Protein AF-A0A2D4M2D0-F1 (afdb_monomer_lite)

Radius of gyration: 28.59 Å; chains: 1; bounding box: 59×36×78 Å

Secondary structure (DSSP, 8-state):
---TTTTTTTTS-HHHHHHHHHHHHHTTSEEEEEEE-TTS-EEEEEEE-TTHHHHHTTSS---------HHHHHHHHHHHTS--HHHHHHHHHHHHHHHHHHHHHHH--

Organism: NCBI:txid129469

Structure (mmCIF, N/CA/C/O backbone):
data_AF-A0A2D4M2D0-F1
#
_entry.id   AF-A0A2D4M2D0-F1
#
loop_
_atom_site.group_PDB
_atom_site.id
_atom_site.type_symbol
_atom_site.label_atom_id
_atom_site.label_alt_id
_atom_site.label_comp_id
_atom_site.label_asym_id
_atom_site.label_entity_id
_atom_site.label_seq_id
_atom_site.pdbx_PDB_ins_code
_atom_site.Cartn_x
_atom_site.Cartn_y
_atom_site.Cartn_z
_atom_site.occupancy
_atom_site.B_iso_or_equiv
_atom_site.auth_seq_id
_atom_site.auth_comp_id
_atom_site.auth_asym_id
_atom_site.auth_atom_id
_atom_site.pdbx_PDB_model_num
ATOM 1 N N . ILE A 1 1 ? 21.317 6.154 5.784 1.00 59.03 1 ILE 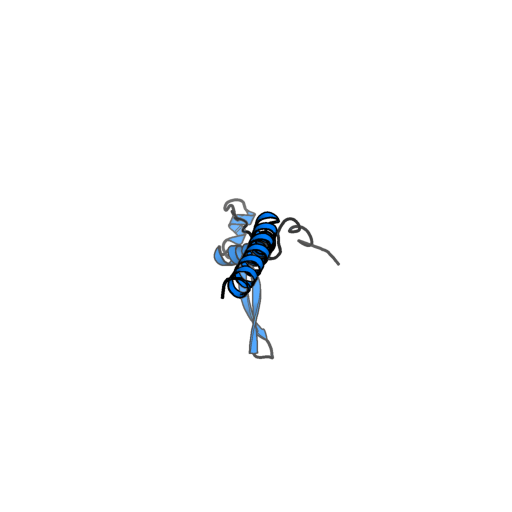A N 1
ATOM 2 C CA . ILE A 1 1 ? 21.178 7.386 4.966 1.00 59.03 1 ILE A CA 1
ATOM 3 C C . ILE A 1 1 ? 19.706 7.537 4.601 1.00 59.03 1 ILE A C 1
ATOM 5 O O . ILE A 1 1 ? 19.156 6.628 3.997 1.00 59.03 1 ILE A O 1
ATOM 9 N N . GLN A 1 2 ? 19.066 8.630 5.017 1.00 76.50 2 GLN A N 1
ATOM 10 C CA . GLN A 1 2 ? 17.669 8.940 4.694 1.00 76.50 2 GLN A CA 1
ATOM 11 C C . GLN A 1 2 ? 17.641 9.739 3.379 1.00 76.50 2 GLN A C 1
ATOM 13 O O . GLN A 1 2 ? 18.125 10.866 3.336 1.00 76.50 2 GLN A O 1
ATOM 18 N N . ARG A 1 3 ? 17.163 9.133 2.286 1.00 89.44 3 ARG A N 1
ATOM 19 C CA . ARG A 1 3 ? 17.071 9.724 0.934 1.00 89.44 3 ARG A CA 1
ATOM 20 C C . ARG A 1 3 ? 15.731 9.339 0.291 1.00 89.44 3 ARG A C 1
ATOM 22 O O . ARG A 1 3 ? 15.060 8.425 0.766 1.00 89.44 3 ARG A O 1
ATOM 29 N N . GLY A 1 4 ? 15.349 10.021 -0.790 1.00 92.12 4 GLY A N 1
ATOM 30 C CA . GLY A 1 4 ? 14.121 9.728 -1.537 1.00 92.12 4 GLY A CA 1
ATOM 31 C C . GLY A 1 4 ? 12.852 10.109 -0.769 1.00 92.12 4 GLY A C 1
ATOM 32 O O . GLY A 1 4 ? 12.726 11.237 -0.298 1.00 92.12 4 GLY A O 1
ATOM 33 N N . LEU A 1 5 ? 11.912 9.166 -0.642 1.00 92.50 5 LEU A N 1
ATOM 34 C CA . LEU A 1 5 ? 10.600 9.370 -0.005 1.00 92.50 5 LEU A CA 1
ATOM 35 C C . LEU A 1 5 ? 10.612 9.257 1.529 1.00 92.50 5 LEU A C 1
ATOM 37 O O . LEU A 1 5 ? 9.556 9.336 2.161 1.00 92.50 5 LEU A O 1
ATOM 41 N N . PHE A 1 6 ? 11.782 9.077 2.149 1.00 94.19 6 PHE A N 1
ATOM 42 C CA . PHE A 1 6 ? 11.886 8.955 3.601 1.00 94.19 6 PHE A CA 1
ATOM 43 C C . PHE A 1 6 ? 11.251 10.166 4.312 1.00 94.19 6 PHE A C 1
ATOM 45 O O . PHE A 1 6 ? 11.599 11.313 4.038 1.00 94.19 6 PHE A O 1
ATOM 52 N N . GLY A 1 7 ? 10.298 9.911 5.215 1.00 93.12 7 GLY A N 1
ATOM 53 C CA . GLY A 1 7 ? 9.596 10.940 5.994 1.00 93.12 7 GLY A CA 1
ATOM 54 C C . GLY A 1 7 ? 8.486 11.703 5.257 1.00 93.12 7 GLY A C 1
ATOM 55 O O . GLY A 1 7 ? 7.728 12.422 5.901 1.00 93.12 7 GLY A O 1
ATOM 56 N N . LYS A 1 8 ? 8.311 11.530 3.938 1.00 95.00 8 LYS A N 1
ATOM 57 C CA . LYS A 1 8 ? 7.267 12.249 3.176 1.00 95.00 8 LYS A CA 1
ATOM 58 C C . LYS A 1 8 ? 5.845 11.830 3.552 1.00 95.00 8 LYS A C 1
ATOM 60 O O . LYS A 1 8 ? 4.934 12.644 3.487 1.00 95.00 8 LYS A O 1
ATOM 65 N N . GLY A 1 9 ? 5.669 10.582 3.979 1.00 93.38 9 GLY A N 1
ATOM 66 C CA . GLY A 1 9 ? 4.390 10.039 4.434 1.00 93.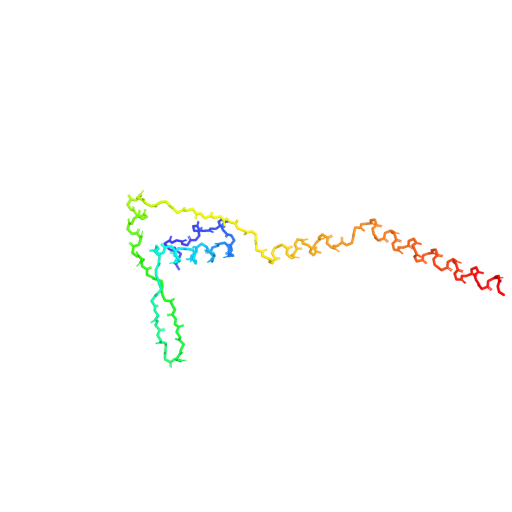38 9 GLY A CA 1
ATOM 67 C C . GLY A 1 9 ? 4.125 10.192 5.933 1.00 93.38 9 GLY A C 1
ATOM 68 O O . GLY A 1 9 ? 3.279 9.470 6.440 1.00 93.38 9 GLY A O 1
ATOM 69 N N . ALA A 1 10 ? 4.839 11.065 6.658 1.00 93.75 10 ALA A N 1
ATOM 70 C CA . ALA A 1 10 ? 4.747 11.146 8.125 1.00 93.75 10 ALA A CA 1
ATOM 71 C C . ALA A 1 10 ? 3.346 11.506 8.658 1.00 93.75 10 ALA A C 1
ATOM 73 O O . ALA A 1 10 ? 3.040 11.207 9.807 1.00 93.75 10 ALA A O 1
ATOM 74 N N . ALA A 1 11 ? 2.501 12.122 7.827 1.00 93.25 11 ALA A N 1
ATOM 75 C CA . ALA A 1 11 ? 1.106 12.400 8.159 1.00 93.25 11 ALA A CA 1
ATOM 76 C C . ALA A 1 11 ? 0.226 11.136 8.167 1.00 93.25 11 ALA A C 1
ATOM 78 O O . ALA A 1 11 ? -0.774 11.087 8.876 1.00 93.25 11 ALA A O 1
ATOM 79 N N . TYR A 1 12 ? 0.603 10.100 7.412 1.00 93.75 12 TYR A N 1
ATOM 80 C CA . TYR A 1 12 ? -0.162 8.864 7.344 1.00 93.75 12 TYR A CA 1
ATOM 81 C C . TYR A 1 12 ? 0.150 7.954 8.528 1.00 93.75 12 TYR A C 1
ATOM 83 O O . TYR A 1 12 ? 1.305 7.692 8.869 1.00 93.75 12 TYR A O 1
ATOM 91 N N . SER A 1 13 ? -0.900 7.356 9.090 1.00 93.38 13 SER A N 1
ATOM 92 C CA . SER A 1 13 ? -0.726 6.167 9.922 1.00 93.38 13 SER A CA 1
ATOM 93 C C . SER A 1 13 ? -0.118 5.027 9.096 1.00 93.38 13 SER A C 1
ATOM 95 O O . SER A 1 13 ? -0.346 4.931 7.888 1.00 93.38 13 SER A O 1
ATOM 97 N N . ARG A 1 14 ? 0.596 4.098 9.748 1.00 93.25 14 ARG A N 1
ATOM 98 C CA . ARG A 1 14 ? 1.126 2.894 9.080 1.00 93.25 14 ARG A CA 1
ATOM 99 C C . ARG A 1 14 ? 0.040 2.143 8.297 1.00 93.25 14 ARG A C 1
ATOM 101 O O . ARG A 1 14 ? 0.268 1.742 7.163 1.00 93.25 14 ARG A O 1
ATOM 108 N N . HIS A 1 15 ? -1.147 2.008 8.889 1.00 93.75 15 HIS A N 1
ATOM 109 C CA . HIS A 1 15 ? -2.306 1.363 8.263 1.00 93.75 15 HIS A CA 1
ATOM 110 C C . HIS A 1 15 ? -2.729 2.058 6.964 1.00 93.75 15 HIS A C 1
ATOM 112 O O . HIS A 1 15 ? -2.927 1.398 5.944 1.00 93.75 15 HIS A O 1
ATOM 118 N N . ASN A 1 16 ? -2.838 3.389 6.979 1.00 95.56 16 ASN A N 1
ATOM 119 C CA . ASN A 1 16 ? -3.211 4.148 5.785 1.00 95.56 16 ASN A CA 1
ATOM 120 C C . ASN A 1 16 ? -2.097 4.138 4.733 1.00 95.56 16 ASN A C 1
ATOM 122 O O . ASN A 1 16 ? -2.404 3.972 3.558 1.00 95.56 16 ASN A O 1
ATOM 126 N N . ALA A 1 17 ? -0.825 4.195 5.133 1.00 96.50 17 ALA A N 1
ATOM 127 C CA . ALA A 1 17 ? 0.295 4.045 4.206 1.00 96.50 17 ALA A CA 1
ATOM 128 C C . ALA A 1 17 ? 0.262 2.679 3.489 1.00 96.50 17 ALA A C 1
ATOM 130 O O . ALA A 1 17 ? 0.327 2.623 2.264 1.00 96.50 17 ALA A O 1
ATOM 131 N N . GLU A 1 18 ? 0.064 1.576 4.220 1.00 96.00 18 GLU A N 1
ATOM 132 C CA . GLU A 1 18 ? -0.066 0.232 3.633 1.00 96.00 18 GLU A CA 1
ATOM 133 C C . GLU A 1 18 ? -1.299 0.107 2.713 1.00 96.00 18 GLU A C 1
ATOM 135 O O . GLU A 1 18 ? -1.262 -0.593 1.700 1.00 96.00 18 GLU A O 1
ATOM 140 N N . ARG A 1 19 ? -2.422 0.761 3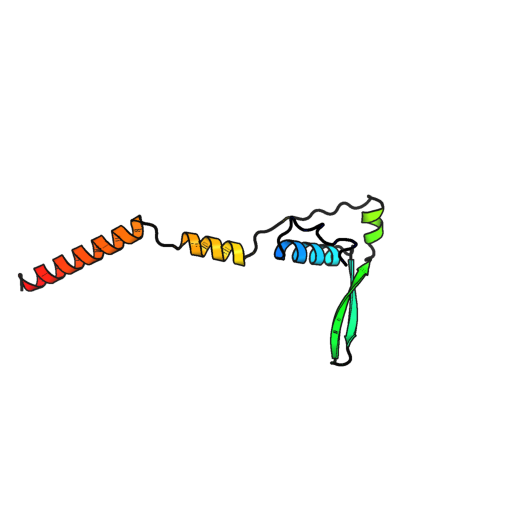.044 1.00 96.88 19 ARG A N 1
ATOM 141 C CA . ARG A 1 19 ? -3.611 0.808 2.169 1.00 96.88 19 ARG A CA 1
ATOM 142 C C . ARG A 1 19 ? -3.361 1.615 0.899 1.00 96.88 19 ARG A C 1
ATOM 144 O O . ARG A 1 19 ? -3.814 1.193 -0.161 1.00 96.88 19 ARG A O 1
ATOM 151 N N . LEU A 1 20 ? -2.643 2.731 0.999 1.00 97.31 20 LEU A N 1
ATOM 152 C CA . LEU A 1 20 ? -2.298 3.563 -0.147 1.00 97.31 20 LEU A CA 1
ATOM 153 C C . LEU A 1 20 ? -1.453 2.775 -1.153 1.00 97.31 20 LEU A C 1
ATOM 155 O O . LEU A 1 20 ? -1.827 2.703 -2.318 1.00 97.31 20 LEU A O 1
ATOM 159 N N . PHE A 1 21 ? -0.383 2.106 -0.712 1.00 97.69 21 PHE A N 1
ATOM 160 C CA . PHE A 1 21 ? 0.445 1.297 -1.618 1.00 97.69 21 PHE A CA 1
ATOM 161 C C . PHE A 1 21 ? -0.331 0.139 -2.257 1.00 97.69 21 PHE A C 1
ATOM 163 O O . PHE A 1 21 ? -0.235 -0.053 -3.466 1.00 97.69 21 PHE A O 1
ATOM 170 N N . ARG A 1 22 ? -1.179 -0.564 -1.493 1.00 97.75 22 ARG A N 1
ATOM 171 C CA . ARG A 1 22 ? -2.070 -1.595 -2.060 1.00 97.75 22 ARG A CA 1
ATOM 172 C C . ARG A 1 22 ? -3.027 -1.029 -3.106 1.00 97.75 22 ARG A C 1
ATOM 174 O O . ARG A 1 22 ? -3.233 -1.652 -4.141 1.00 97.75 22 ARG A O 1
ATOM 181 N N . LYS A 1 23 ? -3.595 0.157 -2.865 1.00 97.94 23 LYS A N 1
ATOM 182 C CA . LYS A 1 23 ? -4.448 0.833 -3.849 1.00 97.94 23 LYS A CA 1
ATOM 183 C C . LYS A 1 23 ? -3.677 1.154 -5.131 1.00 97.94 23 LYS A C 1
ATOM 185 O O . LYS A 1 23 ? -4.193 0.889 -6.208 1.00 97.94 23 LYS A O 1
ATOM 190 N N . LEU A 1 24 ? -2.452 1.669 -5.027 1.00 98.31 24 LEU A N 1
ATOM 191 C CA . LEU A 1 24 ? -1.631 1.990 -6.199 1.00 98.31 24 LEU A CA 1
ATOM 192 C C . LEU A 1 24 ? -1.324 0.755 -7.064 1.00 98.31 24 LEU A C 1
ATOM 194 O O . LEU A 1 24 ? -1.294 0.875 -8.289 1.00 98.31 24 LEU A O 1
ATOM 198 N N . VAL A 1 25 ? -1.145 -0.418 -6.445 1.00 98.31 25 VAL A N 1
ATOM 199 C CA . VAL A 1 25 ? -1.003 -1.696 -7.165 1.00 98.31 25 VAL A CA 1
ATOM 200 C C . VAL A 1 25 ? -2.315 -2.092 -7.854 1.00 98.31 25 VAL A C 1
ATOM 202 O O . VAL A 1 25 ? -2.331 -2.377 -9.049 1.00 98.31 25 VAL A O 1
ATOM 205 N N . LEU A 1 26 ? -3.444 -2.042 -7.138 1.00 97.88 26 LEU A N 1
ATOM 206 C CA . LEU A 1 26 ? -4.766 -2.365 -7.700 1.00 97.88 26 LEU A CA 1
ATOM 207 C C . LEU A 1 26 ? -5.160 -1.443 -8.864 1.00 97.88 26 LEU A C 1
ATOM 209 O O . LEU A 1 26 ? -5.766 -1.893 -9.835 1.00 97.88 26 LEU A O 1
ATOM 213 N N . ASP A 1 27 ? -4.781 -0.168 -8.794 1.00 97.94 27 ASP A N 1
ATOM 214 C CA . ASP A 1 27 ? -5.051 0.818 -9.840 1.00 97.94 27 ASP A CA 1
ATOM 215 C C . ASP A 1 27 ? -4.137 0.664 -11.069 1.00 97.94 27 ASP A C 1
ATOM 217 O O . ASP A 1 27 ? -4.351 1.364 -12.066 1.00 97.94 27 ASP A O 1
ATOM 221 N N . LYS A 1 28 ? -3.150 -0.245 -11.024 1.00 97.88 28 LYS A N 1
ATOM 222 C CA . LYS A 1 28 ? -2.106 -0.449 -12.045 1.00 97.88 28 LYS A CA 1
ATOM 223 C C . LYS A 1 28 ? -1.175 0.746 -12.241 1.00 97.88 28 LYS A C 1
ATOM 225 O O . LYS A 1 28 ? -0.625 0.955 -13.321 1.00 97.88 28 LYS A O 1
ATOM 230 N N . ILE A 1 29 ? -0.989 1.535 -11.186 1.00 98.38 29 ILE A N 1
ATOM 231 C CA . ILE A 1 29 ? 0.023 2.601 -11.128 1.00 98.38 29 ILE A CA 1
ATOM 232 C C . ILE A 1 29 ? 1.367 2.006 -10.699 1.00 98.38 29 ILE A C 1
ATOM 234 O O . ILE A 1 29 ? 2.412 2.377 -11.228 1.00 98.38 29 ILE A O 1
ATOM 238 N N . LEU A 1 30 ? 1.330 1.065 -9.760 1.00 98.44 30 LEU A N 1
ATOM 239 C CA . LEU A 1 30 ? 2.442 0.188 -9.412 1.00 98.44 30 LEU A CA 1
ATOM 240 C C . LEU A 1 30 ? 2.098 -1.236 -9.853 1.00 98.44 30 LEU A C 1
ATOM 242 O O . LEU A 1 30 ? 0.919 -1.567 -9.987 1.00 98.44 30 LEU A O 1
ATOM 246 N N . ASP A 1 31 ? 3.113 -2.063 -10.058 1.00 98.25 31 ASP A N 1
ATOM 247 C CA . ASP A 1 31 ? 2.938 -3.498 -10.284 1.00 98.25 31 ASP A CA 1
ATOM 248 C C . ASP A 1 31 ? 3.883 -4.305 -9.391 1.00 98.25 31 ASP A C 1
ATOM 250 O O . ASP A 1 31 ? 4.837 -3.764 -8.820 1.00 98.25 31 ASP A O 1
ATOM 254 N N . GLU A 1 32 ? 3.577 -5.590 -9.240 1.00 97.75 32 GLU A N 1
ATOM 255 C CA . GLU A 1 32 ? 4.316 -6.521 -8.389 1.00 97.75 32 GLU A CA 1
ATOM 256 C C . GLU A 1 32 ? 5.012 -7.581 -9.248 1.00 97.75 32 GLU A C 1
ATOM 258 O O . GLU A 1 32 ? 4.361 -8.342 -9.960 1.00 97.75 32 GLU A O 1
ATOM 263 N N . ASP A 1 33 ? 6.339 -7.643 -9.150 1.00 96.94 33 ASP A N 1
ATOM 264 C CA . ASP A 1 33 ? 7.171 -8.659 -9.793 1.00 96.94 33 ASP A CA 1
ATOM 265 C C . ASP A 1 33 ? 7.574 -9.728 -8.769 1.00 96.94 33 ASP A C 1
ATOM 267 O O . ASP A 1 33 ? 8.124 -9.417 -7.705 1.00 96.94 33 ASP A O 1
ATOM 271 N N . LEU A 1 34 ? 7.258 -10.991 -9.060 1.00 97.00 34 LEU A N 1
ATOM 272 C CA . LEU A 1 34 ? 7.430 -12.108 -8.134 1.00 97.00 34 LEU A CA 1
ATOM 273 C C . LEU A 1 34 ? 8.790 -12.776 -8.334 1.00 97.00 34 LEU A C 1
ATOM 275 O O . LEU A 1 34 ? 9.045 -13.438 -9.338 1.00 97.00 34 LEU A O 1
ATOM 279 N N . TYR A 1 35 ? 9.632 -12.685 -7.312 1.00 97.31 35 TYR A N 1
ATOM 280 C CA . TYR A 1 35 ? 10.920 -13.360 -7.247 1.00 97.31 35 TYR A CA 1
ATOM 281 C C . TYR A 1 35 ? 10.858 -14.544 -6.280 1.00 97.31 35 TYR A C 1
ATOM 283 O O . TYR A 1 35 ? 10.546 -14.377 -5.098 1.00 97.31 35 TYR A O 1
ATOM 291 N N . ILE A 1 36 ? 11.184 -15.744 -6.763 1.00 97.62 36 ILE A N 1
ATOM 292 C CA . ILE A 1 36 ? 11.291 -16.935 -5.915 1.00 97.62 36 ILE A CA 1
ATOM 293 C C . ILE A 1 36 ? 12.692 -16.989 -5.312 1.00 97.62 36 ILE A C 1
ATOM 295 O O . ILE A 1 36 ? 13.701 -17.016 -6.016 1.00 97.62 36 ILE A O 1
ATOM 299 N N . THR A 1 37 ? 12.752 -16.983 -3.986 1.00 97.19 37 THR A N 1
ATOM 300 C CA . THR A 1 37 ? 14.011 -17.072 -3.241 1.00 97.19 37 THR A CA 1
ATOM 301 C C . THR A 1 37 ? 14.541 -18.503 -3.177 1.00 97.19 37 THR A C 1
ATOM 303 O O . THR A 1 37 ? 13.822 -19.459 -3.443 1.00 97.19 37 THR A O 1
ATOM 306 N N . ALA A 1 38 ? 15.787 -18.664 -2.720 1.00 97.06 38 ALA A N 1
ATOM 307 C CA . ALA A 1 38 ? 16.395 -19.977 -2.479 1.00 97.06 38 ALA A CA 1
ATOM 308 C C . ALA A 1 38 ? 15.654 -20.843 -1.434 1.00 97.06 38 ALA A C 1
ATOM 310 O O . ALA A 1 38 ? 15.928 -22.032 -1.338 1.00 97.06 38 ALA A O 1
ATOM 311 N N . ASN A 1 39 ? 14.732 -20.253 -0.661 1.00 96.94 39 ASN A N 1
ATOM 312 C CA . ASN A 1 39 ? 13.908 -20.947 0.332 1.00 96.94 39 ASN A CA 1
ATOM 313 C C . ASN A 1 39 ? 12.488 -21.259 -0.190 1.00 96.94 39 ASN A C 1
ATOM 315 O O . ASN A 1 39 ? 11.580 -21.439 0.620 1.00 96.94 39 ASN A O 1
ATOM 319 N N . ASP A 1 40 ? 12.262 -21.221 -1.508 1.00 96.06 40 ASP A N 1
ATOM 320 C CA . ASP A 1 40 ? 10.952 -21.408 -2.159 1.00 96.06 40 ASP A CA 1
ATOM 321 C C . ASP A 1 40 ? 9.857 -20.435 -1.680 1.00 96.06 40 ASP A C 1
ATOM 323 O O . ASP A 1 40 ? 8.657 -20.690 -1.783 1.00 96.06 40 ASP A O 1
ATOM 327 N N . GLN A 1 41 ? 10.264 -19.272 -1.166 1.00 97.56 41 GLN A N 1
ATOM 328 C CA . GLN A 1 41 ? 9.352 -18.190 -0.804 1.00 97.56 41 GLN A CA 1
ATOM 329 C C . GLN A 1 41 ? 9.285 -17.168 -1.933 1.00 97.56 41 GLN A C 1
ATOM 331 O O . GLN A 1 41 ? 10.325 -16.680 -2.384 1.00 97.56 41 GLN A O 1
ATOM 336 N N . ALA A 1 42 ? 8.066 -16.820 -2.345 1.00 97.19 42 ALA A N 1
ATOM 337 C CA . ALA A 1 42 ? 7.820 -15.751 -3.301 1.00 97.19 42 ALA A CA 1
ATOM 338 C C . ALA A 1 42 ? 7.879 -14.381 -2.609 1.00 97.19 42 ALA A C 1
ATOM 340 O O . ALA A 1 42 ? 7.189 -14.143 -1.615 1.00 97.19 42 ALA A O 1
ATOM 341 N N . ILE A 1 43 ? 8.694 -13.479 -3.149 1.00 97.69 43 ILE A N 1
ATOM 342 C CA . ILE A 1 43 ? 8.804 -12.083 -2.725 1.00 97.69 43 ILE A CA 1
ATOM 343 C C . ILE A 1 43 ? 8.295 -11.196 -3.857 1.00 97.69 43 ILE A C 1
ATOM 345 O O . ILE A 1 43 ? 8.771 -11.303 -4.983 1.00 97.69 43 ILE A O 1
ATOM 349 N N . ALA A 1 44 ? 7.357 -10.301 -3.544 1.00 97.44 44 ALA A N 1
ATOM 350 C CA . ALA A 1 44 ? 6.862 -9.295 -4.477 1.00 97.44 44 ALA A CA 1
ATOM 351 C C . ALA A 1 44 ? 7.715 -8.020 -4.391 1.00 97.44 44 ALA A C 1
ATOM 353 O O . ALA A 1 44 ? 7.713 -7.323 -3.370 1.00 97.44 44 ALA A O 1
ATOM 354 N N . TYR A 1 45 ? 8.443 -7.711 -5.460 1.00 97.88 45 TYR A N 1
ATOM 355 C CA . TYR A 1 45 ? 9.124 -6.433 -5.640 1.00 97.88 45 TYR A CA 1
ATOM 356 C C . TYR A 1 45 ? 8.217 -5.453 -6.380 1.00 97.88 45 TYR A C 1
ATOM 358 O O . TYR A 1 45 ? 7.483 -5.829 -7.285 1.00 97.88 45 TYR A O 1
ATOM 366 N N . ILE A 1 46 ? 8.282 -4.176 -6.007 1.00 97.69 46 ILE A N 1
ATOM 367 C CA . ILE A 1 46 ? 7.459 -3.133 -6.624 1.00 97.69 46 ILE A CA 1
ATOM 368 C C . ILE A 1 46 ? 8.144 -2.576 -7.872 1.00 97.69 46 ILE A C 1
ATOM 370 O O . ILE A 1 46 ? 9.315 -2.190 -7.823 1.00 97.69 46 ILE A O 1
ATOM 374 N N . GLN A 1 47 ? 7.382 -2.464 -8.956 1.00 97.25 47 GLN A N 1
ATOM 375 C CA . GLN A 1 47 ? 7.778 -1.833 -10.213 1.00 97.25 47 GLN A CA 1
ATOM 376 C C . GLN A 1 47 ? 6.735 -0.797 -10.664 1.00 97.25 47 GLN A C 1
ATOM 378 O O . GLN A 1 47 ? 5.675 -0.636 -10.052 1.00 97.25 47 GLN A O 1
ATOM 383 N N . LEU A 1 48 ? 7.062 -0.039 -11.713 1.00 97.81 48 LEU A N 1
ATOM 384 C CA . LEU A 1 48 ? 6.115 0.882 -12.343 1.00 97.81 48 LEU A CA 1
ATOM 385 C C . LEU A 1 48 ? 5.074 0.079 -13.125 1.00 97.81 48 LEU A C 1
ATOM 387 O O . LEU A 1 48 ? 5.445 -0.762 -13.937 1.00 97.81 48 LEU A O 1
ATOM 391 N N . GLY A 1 49 ? 3.794 0.364 -12.896 1.00 97.94 49 GLY A N 1
ATOM 392 C CA . GLY A 1 49 ? 2.702 -0.219 -13.671 1.00 97.94 49 GLY A CA 1
ATOM 393 C C . GLY A 1 49 ? 2.354 0.608 -14.908 1.00 97.94 49 GLY A C 1
ATOM 394 O O . GLY A 1 49 ? 2.803 1.747 -15.074 1.00 97.94 49 GLY A O 1
ATOM 395 N N . ASP A 1 50 ? 1.480 0.063 -15.749 1.00 97.38 50 ASP A N 1
ATOM 396 C CA . ASP A 1 50 ? 1.086 0.654 -17.035 1.00 97.38 50 ASP A CA 1
ATOM 397 C C . ASP A 1 50 ? 0.504 2.073 -16.918 1.00 97.38 50 ASP A C 1
ATOM 399 O O . ASP A 1 50 ? 0.649 2.896 -17.825 1.00 97.38 50 ASP A O 1
ATOM 403 N N . LYS A 1 51 ? -0.141 2.401 -15.790 1.00 98.00 51 LYS A N 1
ATOM 404 C CA . LYS A 1 51 ? -0.730 3.729 -15.554 1.00 98.00 51 LYS A CA 1
ATOM 405 C C . LYS A 1 51 ? 0.215 4.718 -14.875 1.00 98.00 51 LYS A C 1
ATOM 407 O O . LYS A 1 51 ? -0.172 5.871 -14.679 1.00 98.00 51 LYS A O 1
ATOM 412 N N . ALA A 1 52 ? 1.449 4.331 -14.546 1.00 98.00 52 ALA A N 1
ATOM 413 C CA . ALA A 1 52 ? 2.416 5.225 -13.907 1.00 98.00 52 ALA A CA 1
ATOM 414 C C . ALA A 1 52 ? 2.670 6.493 -14.739 1.00 98.00 52 ALA A C 1
ATOM 416 O O . ALA A 1 52 ? 2.655 7.604 -14.208 1.00 98.00 52 ALA A O 1
ATOM 417 N N . ALA A 1 53 ? 2.836 6.338 -16.056 1.00 97.81 53 ALA A N 1
ATOM 418 C CA . ALA A 1 53 ? 3.078 7.458 -16.963 1.00 97.81 53 ALA A CA 1
ATOM 419 C C . ALA A 1 53 ? 1.912 8.460 -16.983 1.00 97.81 53 ALA A C 1
ATOM 421 O O . ALA A 1 53 ? 2.146 9.666 -17.036 1.00 97.81 53 ALA A O 1
ATOM 422 N N . ALA A 1 54 ? 0.672 7.972 -16.879 1.00 97.81 54 ALA A N 1
ATOM 423 C CA . ALA A 1 54 ? -0.525 8.810 -16.841 1.00 97.81 54 ALA A CA 1
ATOM 424 C C . ALA A 1 54 ? -0.615 9.655 -15.557 1.00 97.81 54 ALA A C 1
ATOM 426 O O . ALA A 1 54 ? -1.100 10.783 -15.580 1.00 97.81 54 ALA A O 1
ATOM 427 N N . VAL A 1 55 ? -0.112 9.140 -14.432 1.00 97.69 55 VAL A N 1
ATOM 428 C CA . VAL A 1 55 ? -0.004 9.929 -13.194 1.00 97.69 55 VAL A CA 1
ATOM 429 C C . VAL A 1 55 ? 1.100 10.979 -13.327 1.00 97.69 55 VAL A C 1
ATOM 431 O O . VAL A 1 55 ? 0.893 12.143 -12.992 1.00 97.69 55 VAL A O 1
ATOM 434 N N . LEU A 1 56 ? 2.266 10.593 -13.856 1.00 97.12 56 LEU A N 1
ATOM 435 C CA . LEU A 1 56 ? 3.419 11.490 -13.994 1.00 97.12 56 LEU A CA 1
ATOM 436 C C . LEU A 1 56 ? 3.177 12.642 -14.978 1.00 97.12 56 LEU A C 1
ATOM 438 O O . LEU A 1 56 ? 3.661 13.747 -14.747 1.00 97.12 56 LEU A O 1
ATOM 442 N N . ASN A 1 57 ? 2.435 12.401 -16.061 1.00 96.94 57 ASN A N 1
ATOM 443 C CA . ASN A 1 57 ? 2.101 13.429 -17.049 1.00 96.94 57 ASN A CA 1
ATOM 444 C C . ASN A 1 57 ? 0.861 14.267 -16.666 1.00 96.94 57 ASN A C 1
ATOM 446 O O . ASN A 1 57 ? 0.493 15.175 -17.409 1.00 96.94 57 ASN A O 1
ATOM 450 N N . GLY A 1 58 ? 0.220 13.967 -15.529 1.00 96.38 58 GLY A N 1
ATOM 451 C CA . GLY A 1 58 ? -0.938 14.698 -15.012 1.00 96.38 58 GLY A CA 1
ATOM 452 C C . GLY A 1 58 ? -2.283 14.358 -15.664 1.00 96.38 58 GLY A C 1
ATOM 453 O O . GLY A 1 58 ? -3.272 15.023 -15.367 1.00 96.38 58 GLY A O 1
ATOM 454 N N . SER A 1 59 ? -2.355 13.340 -16.527 1.00 97.06 59 SER A N 1
ATOM 455 C CA . SER A 1 59 ? -3.615 12.895 -17.152 1.00 97.06 59 SER A CA 1
ATOM 456 C C . SER A 1 59 ? -4.486 12.019 -16.241 1.00 97.06 59 SER A C 1
ATOM 458 O O . SER A 1 59 ? -5.671 11.840 -16.520 1.00 97.06 59 SER A O 1
ATOM 460 N N . LEU A 1 60 ? -3.925 11.490 -15.149 1.00 97.31 60 LEU A N 1
ATOM 461 C CA . LEU A 1 60 ? -4.624 10.668 -14.163 1.00 97.31 60 LEU A CA 1
ATOM 462 C C . LEU A 1 60 ? -4.409 11.211 -12.744 1.00 97.31 60 LEU A C 1
ATOM 464 O O . LEU A 1 60 ? -3.283 11.250 -12.248 1.00 97.31 60 LEU A O 1
ATOM 468 N N . GLN A 1 61 ? -5.503 11.569 -12.066 1.00 96.81 61 GLN A N 1
ATOM 469 C CA . GLN A 1 61 ? -5.499 11.956 -10.654 1.00 96.81 61 GLN A CA 1
ATOM 470 C C . GLN A 1 61 ? -5.793 10.747 -9.758 1.00 96.81 61 GLN A C 1
ATOM 472 O O . GLN A 1 61 ? -6.682 9.947 -10.048 1.00 96.81 61 GLN A O 1
ATOM 477 N N . VAL A 1 62 ? -5.061 10.630 -8.648 1.00 96.56 62 VAL A N 1
ATOM 478 C CA . VAL A 1 62 ? -5.240 9.557 -7.661 1.00 96.56 62 VAL A CA 1
ATOM 479 C C . VAL A 1 62 ? -5.917 10.119 -6.420 1.00 96.56 62 VAL A C 1
ATOM 481 O O . VAL A 1 62 ? -5.388 11.020 -5.773 1.00 96.56 62 VAL A O 1
ATOM 484 N N . GLU A 1 63 ? -7.067 9.557 -6.066 1.00 96.56 63 GLU A N 1
ATOM 485 C CA . GLU A 1 63 ? -7.774 9.86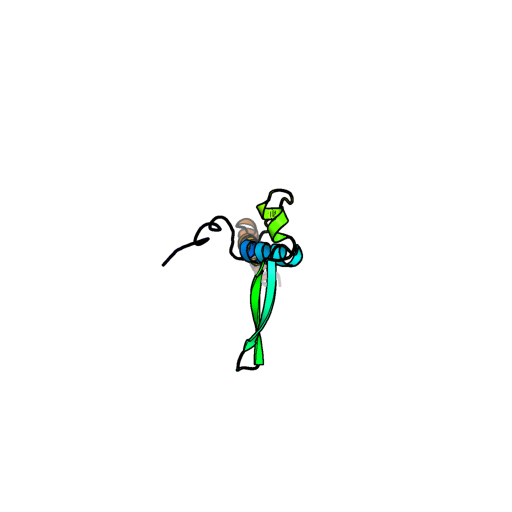4 -4.825 1.00 96.56 63 GLU A CA 1
ATOM 486 C C . GLU A 1 63 ? -7.565 8.744 -3.798 1.00 96.56 63 GLU A C 1
ATOM 488 O O . GLU A 1 63 ? -7.560 7.560 -4.144 1.00 96.56 63 GLU A O 1
ATOM 493 N N . PHE A 1 64 ? -7.400 9.099 -2.523 1.00 96.56 64 PHE A N 1
ATOM 494 C CA . PHE A 1 64 ? -7.242 8.135 -1.438 1.00 96.56 64 PHE A CA 1
ATOM 495 C C . PHE A 1 64 ? -8.026 8.566 -0.199 1.00 96.56 64 PHE A C 1
ATOM 497 O O . PHE A 1 64 ? -7.775 9.625 0.369 1.00 96.56 64 PHE A O 1
ATOM 504 N N . CYS A 1 65 ? -8.947 7.711 0.250 1.00 94.19 65 CYS A N 1
ATOM 505 C CA . CYS A 1 65 ? -9.712 7.937 1.472 1.00 94.19 65 CYS A CA 1
ATOM 506 C C . CYS A 1 65 ? -9.045 7.239 2.665 1.00 94.19 65 CYS A C 1
ATOM 508 O O . CYS A 1 65 ? -8.946 6.000 2.730 1.00 94.19 65 CYS A O 1
ATOM 510 N N . GLU A 1 66 ? -8.619 8.040 3.637 1.00 92.44 66 GLU A N 1
ATOM 511 C CA . GLU A 1 66 ? -8.105 7.541 4.906 1.00 92.44 66 GLU A CA 1
ATOM 512 C C . GLU A 1 66 ? -9.195 6.845 5.720 1.00 92.44 66 GLU A C 1
ATOM 514 O O . GLU A 1 66 ? -10.365 7.215 5.699 1.00 92.44 66 GLU A O 1
ATOM 519 N N . THR A 1 67 ? -8.796 5.806 6.446 1.00 89.94 67 THR A N 1
ATOM 520 C CA . THR A 1 67 ? -9.683 5.090 7.366 1.00 89.94 67 THR A CA 1
ATOM 521 C C . THR A 1 67 ? -9.014 4.985 8.716 1.00 89.94 67 THR A C 1
ATOM 523 O O . THR A 1 67 ? -7.795 4.805 8.792 1.00 89.94 67 THR A O 1
ATOM 526 N N . GLU A 1 68 ? -9.803 4.982 9.780 1.00 83.75 68 GLU A N 1
ATOM 527 C CA . GLU A 1 68 ? -9.293 4.551 11.072 1.00 83.75 68 GLU A CA 1
ATOM 528 C C . GLU A 1 68 ? -8.951 3.058 11.044 1.00 83.75 68 GLU A C 1
ATOM 530 O O . GLU A 1 68 ? -9.623 2.246 10.401 1.00 83.75 68 GLU A O 1
ATOM 535 N N . SER A 1 69 ? -7.881 2.673 11.739 1.00 74.94 69 SER A N 1
ATOM 536 C CA . SER A 1 69 ? -7.552 1.260 11.883 1.00 74.94 69 SER A CA 1
ATOM 537 C C . SER A 1 69 ? -8.546 0.589 12.834 1.00 74.94 69 SER A C 1
ATOM 539 O O . SER A 1 69 ? -8.939 1.152 13.857 1.00 74.94 69 SER A O 1
ATOM 541 N N . ALA A 1 70 ? -8.906 -0.667 12.555 1.00 71.00 70 ALA A N 1
ATOM 542 C CA . ALA A 1 70 ? -9.753 -1.456 13.453 1.00 71.00 70 ALA A CA 1
ATOM 543 C C . ALA A 1 70 ? -9.163 -1.556 14.874 1.00 71.00 70 ALA A C 1
ATOM 545 O O . ALA A 1 70 ? -9.897 -1.637 15.855 1.00 71.00 70 ALA A O 1
ATOM 546 N N . SER A 1 71 ? -7.834 -1.511 14.995 1.00 67.31 71 SER A N 1
ATOM 547 C CA . SER A 1 71 ? -7.116 -1.463 16.268 1.00 67.31 71 SER A CA 1
ATOM 548 C C . SER A 1 71 ? -7.306 -0.140 17.015 1.00 67.31 71 SER A C 1
ATOM 550 O O . SER A 1 71 ? -7.491 -0.181 18.231 1.00 67.31 71 SER A O 1
ATOM 552 N N . ASN A 1 72 ? -7.332 1.007 16.328 1.00 66.88 72 ASN A N 1
ATOM 553 C CA . ASN A 1 72 ? -7.672 2.294 16.944 1.00 66.88 72 ASN A CA 1
ATOM 554 C C . ASN A 1 72 ? -9.137 2.324 17.375 1.00 66.88 72 ASN A C 1
ATOM 556 O O . ASN A 1 72 ? -9.414 2.654 18.522 1.00 66.88 72 ASN A O 1
ATOM 560 N N . ILE A 1 73 ? -10.050 1.855 16.524 1.00 69.62 73 ILE A N 1
ATOM 561 C CA . ILE A 1 73 ? -11.476 1.746 16.857 1.00 69.62 73 ILE A CA 1
ATOM 562 C C . ILE A 1 73 ? -11.685 0.836 18.080 1.00 69.62 73 ILE A C 1
ATOM 564 O O . ILE A 1 73 ? -12.497 1.131 18.955 1.00 69.62 73 ILE A O 1
ATOM 568 N N . ARG A 1 74 ? -10.953 -0.283 18.170 1.00 69.69 74 ARG A N 1
ATOM 569 C CA . ARG A 1 74 ? -11.042 -1.217 19.303 1.00 69.69 74 ARG A CA 1
ATOM 570 C C . ARG A 1 74 ? -10.420 -0.642 20.575 1.00 69.69 74 ARG A C 1
ATOM 572 O O . ARG A 1 74 ? -10.962 -0.876 21.649 1.00 69.69 74 ARG A O 1
ATOM 579 N N . ARG A 1 75 ? -9.325 0.120 20.468 1.00 69.75 75 ARG A N 1
ATOM 580 C CA . ARG A 1 75 ? -8.757 0.874 21.599 1.00 69.75 75 ARG A CA 1
ATOM 581 C C . ARG A 1 75 ? -9.714 1.952 22.087 1.00 69.75 75 ARG A C 1
ATOM 583 O O . ARG A 1 75 ? -9.919 2.031 23.290 1.00 69.75 75 ARG A O 1
ATOM 590 N N . GLN A 1 76 ? -10.314 2.720 21.182 1.00 66.94 76 GLN A N 1
ATOM 591 C CA . GLN A 1 76 ? -11.289 3.748 21.532 1.00 66.94 76 GLN A CA 1
ATOM 592 C C . GLN A 1 76 ? -12.490 3.121 22.241 1.00 66.94 76 GLN A C 1
ATOM 594 O O . GLN A 1 76 ? -12.773 3.477 23.375 1.00 66.94 76 GLN A O 1
ATOM 599 N N . ARG A 1 77 ? -13.073 2.057 21.672 1.00 64.44 77 ARG A N 1
ATOM 600 C CA . ARG A 1 77 ? -14.145 1.303 22.338 1.00 64.44 77 ARG A CA 1
ATOM 601 C C . ARG A 1 77 ? -13.736 0.738 23.698 1.00 64.44 77 ARG A C 1
ATOM 603 O O . ARG A 1 77 ? -14.544 0.747 24.613 1.00 64.44 77 ARG A O 1
ATOM 610 N N . ALA A 1 78 ? -12.505 0.254 23.861 1.00 65.19 78 ALA A N 1
ATOM 611 C CA . ALA A 1 78 ? -12.018 -0.231 25.155 1.00 65.19 78 ALA A CA 1
ATOM 612 C C . ALA A 1 78 ? -11.821 0.900 26.183 1.00 65.19 78 ALA A C 1
ATOM 614 O O . ALA A 1 78 ? -11.979 0.662 27.378 1.00 65.19 78 ALA A O 1
ATOM 615 N N . LEU A 1 79 ? -11.490 2.114 25.735 1.00 61.62 79 LEU A N 1
ATOM 616 C CA . LEU A 1 79 ? -11.442 3.311 26.577 1.00 61.62 79 LEU A CA 1
ATOM 617 C C . LEU A 1 79 ? -12.850 3.784 26.947 1.00 61.62 79 LEU A C 1
ATOM 619 O O . LEU A 1 79 ? -13.071 4.097 28.110 1.00 61.62 79 LEU A O 1
ATOM 623 N N . ASP A 1 80 ? -13.798 3.741 26.013 1.00 59.78 80 ASP A N 1
ATOM 624 C CA . ASP A 1 80 ? -15.211 4.062 26.258 1.00 59.78 80 ASP A CA 1
ATOM 625 C C . ASP A 1 80 ? -15.894 2.999 27.146 1.00 59.78 80 ASP A C 1
ATOM 627 O O . ASP A 1 80 ? -16.843 3.294 27.861 1.00 59.78 80 ASP A O 1
ATOM 631 N N . THR A 1 81 ? -15.376 1.763 27.152 1.00 60.81 81 THR A N 1
ATOM 632 C CA . THR A 1 81 ? -15.796 0.672 28.058 1.00 60.81 81 THR A CA 1
ATOM 633 C C . THR A 1 81 ? -15.154 0.789 29.451 1.00 60.81 81 THR A C 1
ATOM 635 O O . THR A 1 81 ? -15.438 -0.029 30.330 1.00 60.81 81 THR A O 1
ATOM 638 N N . LYS A 1 82 ? -14.292 1.787 29.712 1.00 60.03 82 LYS A N 1
ATOM 639 C CA . LYS A 1 82 ? -13.937 2.122 31.097 1.00 60.03 82 LYS A CA 1
ATOM 640 C C . LYS A 1 82 ? -15.201 2.650 31.766 1.00 60.03 82 LYS A C 1
ATOM 642 O O . LYS A 1 82 ? -15.611 3.774 31.507 1.00 60.03 82 LYS A O 1
ATOM 647 N N . MET A 1 83 ? -15.802 1.776 32.570 1.00 60.09 83 MET A N 1
ATOM 648 C CA . MET A 1 83 ? -17.048 1.965 33.306 1.00 60.09 83 MET A CA 1
ATOM 649 C C . MET A 1 83 ? -17.200 3.414 33.767 1.00 60.09 83 MET A C 1
ATOM 651 O O . MET A 1 83 ? -16.324 3.953 34.447 1.00 60.09 83 MET A O 1
ATOM 655 N N . SER A 1 84 ? -18.286 4.055 33.346 1.00 71.75 84 SER A N 1
ATOM 656 C CA . SER A 1 84 ? -18.562 5.434 33.732 1.00 71.75 84 SER A CA 1
ATOM 657 C C . SER A 1 84 ? -18.678 5.529 35.259 1.00 71.75 84 SER A C 1
ATOM 659 O O . SER A 1 84 ? -19.134 4.590 35.913 1.00 71.75 84 SER A O 1
ATOM 661 N N . LEU A 1 85 ? -18.305 6.672 35.846 1.00 74.94 85 LEU A N 1
ATOM 662 C CA . LEU A 1 85 ? -18.462 6.927 37.290 1.00 74.94 85 LEU A CA 1
ATOM 663 C C . LEU A 1 85 ? -19.889 6.588 37.778 1.00 74.94 85 LEU A C 1
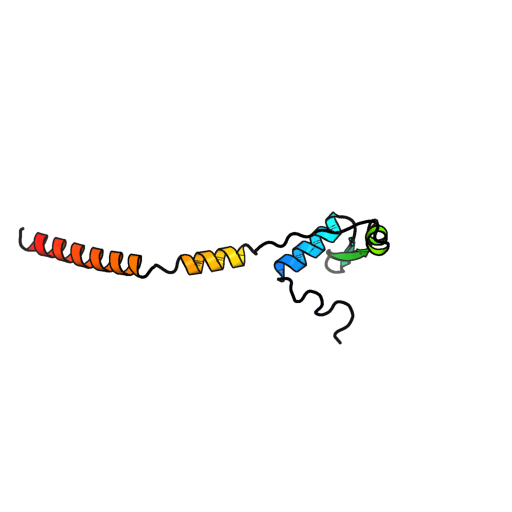ATOM 665 O O . LEU A 1 85 ? -20.084 6.077 38.878 1.00 74.94 85 LEU A O 1
ATOM 669 N N . TRP A 1 86 ? -20.884 6.829 36.920 1.00 73.12 86 TRP A N 1
ATOM 670 C CA . TRP A 1 86 ? -22.283 6.469 37.134 1.00 73.12 86 TRP A CA 1
ATOM 671 C C . TRP A 1 86 ? -22.499 4.961 37.280 1.00 73.12 86 TRP A C 1
ATOM 673 O O . TRP A 1 86 ? -23.141 4.528 38.233 1.00 73.12 86 TRP A O 1
ATOM 683 N N . GLU A 1 87 ? -21.953 4.151 36.375 1.00 82.75 87 GLU A N 1
ATOM 684 C CA . GLU A 1 87 ? -22.058 2.689 36.444 1.00 82.75 87 GLU A CA 1
ATOM 685 C C . GLU A 1 87 ? -21.342 2.114 37.675 1.00 82.75 87 GLU A C 1
ATOM 687 O O . GLU A 1 87 ? -21.811 1.137 38.264 1.00 82.75 87 GLU A O 1
ATOM 692 N N . GLU A 1 88 ? -20.240 2.732 38.108 1.00 85.88 88 GLU A N 1
ATOM 693 C CA . GLU A 1 88 ? -19.552 2.366 39.349 1.00 85.88 88 GLU A CA 1
ATOM 694 C C . GLU A 1 88 ? -20.404 2.687 40.589 1.00 85.88 88 GLU A C 1
ATOM 696 O O . GLU A 1 88 ? -20.587 1.828 41.459 1.00 85.88 88 GLU A O 1
ATOM 701 N N . MET A 1 89 ? -21.014 3.876 40.637 1.00 87.38 89 MET A N 1
ATOM 702 C CA . MET A 1 89 ? -21.937 4.266 41.710 1.00 87.38 89 MET A CA 1
ATOM 703 C C . MET A 1 89 ? -23.193 3.386 41.757 1.00 87.38 89 MET A C 1
ATOM 705 O O . MET A 1 89 ? -23.620 2.987 42.844 1.00 87.38 89 MET A O 1
ATOM 709 N N . VAL A 1 90 ? -23.757 3.026 40.600 1.00 90.94 90 VAL A N 1
ATOM 710 C CA . VAL A 1 90 ? -24.921 2.128 40.506 1.00 90.94 90 VAL A CA 1
ATOM 711 C C . VAL A 1 90 ? -24.581 0.740 41.046 1.00 90.94 90 VAL A C 1
ATOM 713 O O . VAL A 1 90 ? -25.354 0.190 41.831 1.00 90.94 90 VAL A O 1
ATOM 716 N N . LYS A 1 91 ? -23.412 0.187 40.697 1.00 91.88 91 LYS A N 1
ATOM 717 C CA . LYS A 1 91 ? -22.970 -1.112 41.231 1.00 91.88 91 LYS A CA 1
ATOM 718 C C . LYS A 1 91 ? -22.795 -1.088 42.746 1.00 91.88 91 LYS A C 1
ATOM 720 O O . LYS A 1 91 ? -23.227 -2.030 43.409 1.00 91.88 91 LYS A O 1
ATOM 725 N N . LYS A 1 92 ? -22.210 -0.018 43.291 1.00 94.31 92 LYS A N 1
ATOM 726 C CA . LYS A 1 92 ? -22.017 0.136 44.739 1.00 94.31 92 LYS A CA 1
ATOM 727 C C . LYS A 1 92 ? -23.351 0.229 45.489 1.00 94.31 92 LYS A C 1
ATOM 729 O O . LYS A 1 92 ? -23.564 -0.503 46.453 1.00 94.31 92 LYS A O 1
ATOM 734 N N . CYS A 1 93 ? -24.275 1.057 45.001 1.00 95.44 93 CYS A N 1
ATOM 735 C CA . CYS A 1 93 ? -25.615 1.180 45.578 1.00 95.44 93 CYS A CA 1
ATOM 736 C C . CYS A 1 93 ? -26.358 -0.166 45.565 1.00 95.44 93 CYS A C 1
ATOM 738 O O . CYS A 1 93 ? -26.929 -0.584 46.572 1.00 95.44 93 CYS A O 1
ATOM 740 N N . LEU A 1 94 ? -2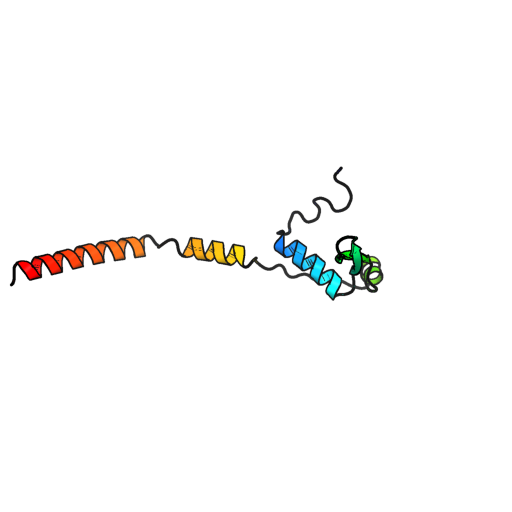6.286 -0.897 44.448 1.00 95.81 94 LEU A N 1
ATOM 741 C CA . LEU A 1 94 ? -26.934 -2.199 44.320 1.00 95.81 94 LEU A CA 1
ATOM 742 C C . LEU A 1 94 ? -26.345 -3.245 45.280 1.00 95.81 94 LEU A C 1
ATOM 744 O O . LEU A 1 94 ? -27.104 -4.034 45.848 1.00 95.81 94 LEU A O 1
ATOM 748 N N . SER A 1 95 ? -25.025 -3.246 45.509 1.00 95.62 95 SER A N 1
ATOM 749 C CA . SER A 1 95 ? -24.421 -4.145 46.502 1.00 95.62 95 SER A CA 1
ATOM 750 C C . SER A 1 95 ? -24.878 -3.823 47.923 1.00 95.62 95 SER A C 1
ATOM 752 O O . SER A 1 95 ? -25.263 -4.733 48.654 1.00 95.62 95 SER A O 1
ATOM 754 N N . GLU A 1 96 ? -24.917 -2.538 48.284 1.00 96.69 96 GLU A N 1
ATOM 755 C CA . GLU A 1 96 ? -25.355 -2.098 49.612 1.00 96.69 96 GLU A CA 1
ATOM 756 C C . GLU A 1 96 ? -26.823 -2.471 49.855 1.00 96.69 96 GLU A C 1
ATOM 758 O O . GLU A 1 96 ? -27.156 -3.054 50.888 1.00 96.69 96 GLU A O 1
ATOM 763 N N . LEU A 1 97 ? -27.693 -2.231 48.870 1.00 96.75 97 LEU A N 1
ATOM 764 C CA . LEU A 1 97 ? -29.110 -2.579 48.960 1.00 96.75 97 LEU A CA 1
ATOM 765 C C . LEU A 1 97 ? -29.314 -4.094 49.106 1.00 96.75 97 LEU A C 1
ATOM 767 O O . LEU A 1 97 ? -30.128 -4.542 49.912 1.00 96.75 97 LEU A O 1
ATOM 771 N N . THR A 1 98 ? -28.536 -4.888 48.368 1.00 96.38 98 THR A N 1
ATOM 772 C CA . THR A 1 98 ? -28.595 -6.353 48.438 1.00 96.38 98 THR A CA 1
ATOM 773 C C . THR A 1 98 ? -28.211 -6.866 49.826 1.00 96.38 98 THR A C 1
ATOM 775 O O . THR A 1 98 ? -28.861 -7.774 50.350 1.00 96.38 98 THR A O 1
ATOM 778 N N . ASP A 1 99 ? -27.185 -6.290 50.448 1.00 95.44 99 ASP A N 1
ATOM 779 C CA . ASP A 1 99 ? -26.752 -6.696 51.785 1.00 95.44 99 ASP A CA 1
ATOM 780 C C . ASP A 1 99 ? -27.740 -6.264 52.873 1.00 95.44 99 ASP A C 1
ATOM 782 O O . ASP A 1 99 ? -28.013 -7.040 53.795 1.00 95.44 99 ASP A O 1
ATOM 786 N N . VAL A 1 100 ? -28.371 -5.096 52.724 1.00 95.62 100 VAL A N 1
ATOM 787 C CA . VAL A 1 100 ? -29.490 -4.684 53.583 1.00 95.62 100 VAL A CA 1
ATOM 788 C C . VAL A 1 100 ? -30.648 -5.678 53.470 1.00 95.62 100 VAL A C 1
ATOM 790 O O . VAL A 1 100 ? -31.121 -6.173 54.493 1.00 95.62 100 VAL A O 1
ATOM 793 N N . CYS A 1 101 ? -31.061 -6.050 52.255 1.00 93.88 101 CYS A N 1
ATOM 794 C CA . CYS A 1 101 ? -32.126 -7.036 52.047 1.00 93.88 101 CYS A CA 1
ATOM 795 C C . CYS A 1 101 ? -31.789 -8.407 52.655 1.00 93.88 101 CYS A C 1
ATOM 797 O O . CYS A 1 101 ? -32.647 -9.017 53.294 1.00 93.88 101 CYS A O 1
ATOM 799 N N . LYS A 1 102 ? -30.542 -8.881 52.524 1.00 94.44 102 LYS A N 1
ATOM 800 C CA . LYS A 1 102 ? -30.090 -10.132 53.162 1.00 94.44 102 LYS A CA 1
ATOM 801 C C . LYS A 1 102 ? -30.154 -10.061 54.685 1.00 94.44 102 LYS A C 1
ATOM 803 O O . LYS A 1 102 ? -30.550 -11.036 55.317 1.00 94.44 102 LYS A O 1
ATOM 808 N N . ASN A 1 103 ? -29.751 -8.939 55.277 1.00 92.81 103 ASN A N 1
ATOM 809 C CA . ASN A 1 103 ? -29.773 -8.764 56.728 1.00 92.81 103 ASN A CA 1
ATOM 810 C C . ASN A 1 103 ? -31.201 -8.665 57.262 1.00 92.81 103 ASN A C 1
ATOM 812 O O . ASN A 1 103 ? -31.517 -9.320 58.250 1.00 92.81 103 ASN A O 1
ATOM 816 N N . LEU A 1 104 ? -32.083 -7.940 56.572 1.00 92.06 104 LEU A N 1
ATOM 817 C CA . LEU A 1 104 ? -33.510 -7.915 56.897 1.00 92.06 104 LEU A CA 1
ATOM 818 C C . LEU A 1 104 ? -34.107 -9.328 56.824 1.00 92.06 104 LEU A C 1
ATOM 820 O O . LEU A 1 104 ? -34.756 -9.762 57.768 1.00 92.06 104 LEU A O 1
ATOM 824 N N . GLY A 1 105 ? -33.800 -10.102 55.780 1.00 90.56 105 GLY A N 1
ATOM 825 C CA . GLY A 1 105 ? -34.252 -11.493 55.660 1.00 90.56 105 GLY A CA 1
ATOM 826 C C . GLY A 1 105 ? -33.773 -12.433 56.777 1.00 90.56 105 GLY A C 1
ATOM 827 O O . GLY A 1 105 ? -34.381 -13.480 56.974 1.00 90.56 105 GLY A O 1
ATOM 828 N N . LYS A 1 106 ? -32.711 -12.080 57.516 1.00 90.38 106 LYS A N 1
ATOM 829 C CA . LYS A 1 106 ? -32.264 -12.805 58.721 1.00 90.38 106 LYS A CA 1
ATOM 830 C C . LYS A 1 106 ? -32.957 -12.338 60.001 1.00 90.38 106 LYS A C 1
ATOM 832 O O . LYS A 1 106 ? -33.014 -13.101 60.950 1.00 90.38 106 LYS A O 1
ATOM 837 N N . VAL A 1 107 ? -33.405 -11.084 60.052 1.00 89.00 107 VAL A N 1
ATOM 838 C CA . VAL A 1 107 ? -34.095 -10.498 61.216 1.00 89.00 107 VAL A CA 1
ATOM 839 C C . VAL A 1 107 ? -35.581 -10.859 61.217 1.00 89.00 107 VAL A C 1
ATOM 841 O O . VAL A 1 107 ? -36.176 -11.002 62.279 1.00 89.00 107 VAL A O 1
ATOM 844 N N . PHE A 1 108 ? -36.177 -10.994 60.032 1.00 80.00 108 PHE A N 1
ATOM 845 C CA . PHE A 1 108 ? -37.601 -11.284 59.849 1.00 80.00 108 PHE A CA 1
ATOM 846 C C . PHE A 1 108 ? -37.907 -12.772 59.559 1.00 80.00 108 PHE A C 1
ATOM 848 O O . PHE A 1 108 ? -39.045 -13.078 59.209 1.00 80.00 108 PHE A O 1
ATOM 855 N N . ASN A 1 109 ? -36.919 -13.672 59.698 1.00 51.22 109 ASN A N 1
ATOM 856 C CA . ASN A 1 109 ? -37.089 -15.137 59.701 1.00 51.22 109 ASN A CA 1
ATOM 857 C C . ASN A 1 109 ? -36.938 -15.694 61.116 1.00 51.22 109 ASN A C 1
ATOM 859 O O . ASN A 1 109 ? -35.957 -15.295 61.782 1.00 51.22 109 ASN A O 1
#

Foldseek 3Di:
DQDDCRPVCVVDDPVQVVVVVVVCCVVQQKHWDWDQDPVRDTDTDIDGGPCVVCVVVVVDDDDGDDDDDPVVVVVVVVVVPPQDPVNVVVVVVVVVVVVVVVVVVVVVD

InterPro domains:
  IPR018982 RQC domain [PF09382] (5-69)
  IPR036388 Winged helix-like DNA-binding domain superfamily [G3DSA:1.10.10.10] (1-69)

pLDDT: mean 89.55, std 12.09, range [51.22, 98.44]

Sequence (109 aa):
IQRGLFGKGAAYSRHNAERLFRKLVLDKILDEDLYITANDQAIAYIQLGDKAAAVLNGSLQVEFCETESASNIRRQRALDTKMSLWEEMVKKCLSELTDVCKNLGKVFN